Protein AF-A0A1Y4QXI0-F1 (afdb_monomer)

Secondary structure (DSSP, 8-state):
-PPPPPGGGGEEEEEEEEEETTEE-S--EEEEEETT----TT-EEEEEEE-SS-EEEEEEEEEEEEEE--HHHHHHHHHHHHHHTSPPEEP-EEE-GGGS-HHHHHHHHHHHHHHHHT--

Sequence (120 aa):
MRKPKRVHEKFKLIRGVYLTAIGQENRIYYFKISNDFEVEVGDVCLTFYQNPIAVYPLPTLIRVDGILTDERLIKQALAQEKRQSYSYLPIVKRYKGNEWHPKEFFEMMRVFEKWQGSIQ

Mean predicted aligned error: 6.74 Å

Radius of gyration: 16.76 Å; Cα contacts (8 Å, |Δi|>4): 170; chains: 1; bounding box: 50×20×51 Å

Structure (mmCIF, N/CA/C/O backbone):
data_AF-A0A1Y4QXI0-F1
#
_entry.id   AF-A0A1Y4QXI0-F1
#
loop_
_atom_site.group_PDB
_atom_site.id
_atom_site.type_symbol
_atom_site.label_atom_id
_atom_site.label_alt_id
_atom_site.label_comp_id
_atom_site.label_asym_id
_atom_site.label_entity_id
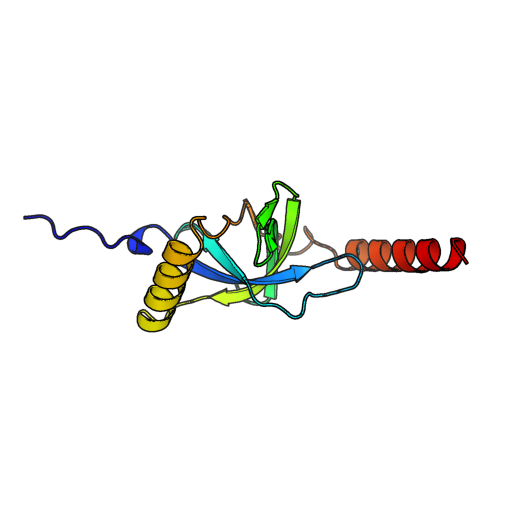_atom_site.label_seq_id
_atom_site.pdbx_PDB_ins_code
_atom_site.Cartn_x
_atom_site.Cartn_y
_atom_site.Cartn_z
_atom_site.occupancy
_atom_site.B_iso_or_equiv
_atom_site.auth_seq_id
_atom_site.auth_comp_id
_atom_site.auth_asym_id
_atom_site.auth_atom_id
_atom_site.pdbx_PDB_model_num
ATOM 1 N N . MET A 1 1 ? -21.423 7.905 30.544 1.00 42.78 1 MET A N 1
ATOM 2 C CA . MET A 1 1 ? -20.015 7.714 30.114 1.00 42.78 1 MET A CA 1
ATOM 3 C C . MET A 1 1 ? -19.985 7.374 28.628 1.00 42.78 1 MET A C 1
ATOM 5 O O . MET A 1 1 ? -20.613 6.396 28.239 1.00 42.78 1 MET A O 1
ATOM 9 N N . ARG A 1 2 ? -19.311 8.167 27.781 1.00 46.94 2 ARG A N 1
ATOM 10 C CA . ARG A 1 2 ? -19.059 7.780 26.379 1.00 46.94 2 ARG A CA 1
ATOM 11 C C . ARG A 1 2 ? -18.001 6.674 26.380 1.00 46.94 2 ARG A C 1
ATOM 13 O O . ARG A 1 2 ? -16.929 6.878 26.942 1.00 46.94 2 ARG A O 1
ATOM 20 N N . LYS A 1 3 ? -18.305 5.509 25.795 1.00 44.62 3 LYS A N 1
ATOM 21 C CA . LYS A 1 3 ? -17.302 4.452 25.589 1.00 44.62 3 LYS A CA 1
ATOM 22 C C . LYS A 1 3 ? -16.136 5.043 24.778 1.00 44.62 3 LYS A C 1
ATOM 24 O O . LYS A 1 3 ? -16.404 5.809 23.848 1.00 44.62 3 LYS A O 1
ATOM 29 N N . PRO A 1 4 ? -14.870 4.743 25.118 1.00 49.38 4 PRO A N 1
ATOM 30 C CA . PRO A 1 4 ? -13.740 5.223 24.338 1.00 49.38 4 PRO A CA 1
ATOM 31 C C . PRO A 1 4 ? -13.885 4.716 22.901 1.00 49.38 4 PRO A C 1
ATOM 33 O O . PRO A 1 4 ? -14.031 3.517 22.664 1.00 49.38 4 PRO A O 1
ATOM 36 N N . LYS A 1 5 ? -13.905 5.660 21.960 1.00 46.81 5 LYS A N 1
ATOM 37 C CA . LYS A 1 5 ? -14.040 5.397 20.528 1.00 46.81 5 LYS A CA 1
ATOM 38 C C . LYS A 1 5 ? -12.832 4.570 20.086 1.00 46.81 5 LYS A C 1
ATOM 40 O O . LYS A 1 5 ? -11.698 4.988 20.342 1.00 46.81 5 LYS A O 1
ATOM 45 N N . ARG A 1 6 ? -13.041 3.379 19.517 1.00 56.28 6 ARG A N 1
ATOM 46 C CA . ARG A 1 6 ? -11.918 2.480 19.208 1.00 56.28 6 ARG A CA 1
ATOM 47 C C . ARG A 1 6 ? -11.025 3.145 18.155 1.00 56.28 6 ARG A C 1
ATOM 49 O O . ARG A 1 6 ? -11.517 3.769 17.225 1.00 56.28 6 ARG A O 1
ATOM 56 N N . VAL A 1 7 ? -9.703 3.031 18.287 1.00 54.03 7 VAL A N 1
ATOM 57 C CA . VAL A 1 7 ? -8.734 3.736 17.417 1.00 54.03 7 VAL A CA 1
ATOM 58 C C . VAL A 1 7 ? -8.907 3.385 15.925 1.00 54.03 7 VAL A C 1
ATOM 60 O O . VAL A 1 7 ? -8.760 4.264 15.082 1.00 54.03 7 VAL A O 1
ATOM 63 N N . HIS A 1 8 ? -9.329 2.156 15.603 1.00 57.78 8 HIS A N 1
ATOM 64 C CA . HIS A 1 8 ? -9.656 1.716 14.236 1.00 57.78 8 HIS A CA 1
ATOM 65 C C . HIS A 1 8 ? -11.000 2.242 13.703 1.00 57.78 8 HIS A C 1
ATOM 67 O O . HIS A 1 8 ? -11.281 2.097 12.525 1.00 57.78 8 HIS A O 1
ATOM 73 N N . GLU A 1 9 ? -11.836 2.905 14.508 1.00 66.94 9 GLU A N 1
ATOM 74 C CA . GLU A 1 9 ? -13.030 3.583 13.976 1.00 66.94 9 GLU A CA 1
ATOM 75 C C . GLU A 1 9 ? -12.675 4.822 13.140 1.00 66.94 9 GLU A C 1
ATOM 77 O O . GLU A 1 9 ? -13.569 5.453 12.585 1.00 66.94 9 GLU A O 1
ATOM 82 N N . LYS A 1 10 ? -11.393 5.203 13.052 1.00 81.38 10 LYS A N 1
ATOM 83 C CA . LYS A 1 10 ? -10.926 6.364 12.278 1.00 81.38 10 LYS A CA 1
ATOM 84 C C . LYS A 1 10 ? -10.223 6.003 10.968 1.00 81.38 10 LYS A C 1
ATOM 86 O O . LYS A 1 10 ? -10.020 6.892 10.147 1.00 81.38 10 LYS A O 1
ATOM 91 N N . PHE A 1 11 ? -9.824 4.747 10.787 1.00 89.88 11 PHE A N 1
ATOM 92 C CA . PHE A 1 11 ? -9.057 4.311 9.624 1.00 89.88 11 PHE A CA 1
ATOM 93 C C . PHE A 1 11 ? -9.323 2.842 9.303 1.00 89.88 11 PHE A C 1
ATOM 95 O O . PHE A 1 11 ? -9.580 2.036 10.198 1.00 89.88 11 PHE A O 1
ATOM 102 N N . LYS A 1 12 ? -9.147 2.479 8.035 1.00 93.62 12 LYS A N 1
ATOM 103 C CA . LYS A 1 12 ? -9.039 1.087 7.595 1.00 93.62 12 LYS A CA 1
ATOM 104 C C . LYS A 1 12 ? -7.565 0.731 7.431 1.00 93.62 12 LYS A C 1
ATOM 106 O O . LYS A 1 12 ? -6.723 1.598 7.180 1.00 93.62 12 LYS A O 1
ATOM 111 N N . LEU A 1 13 ? -7.264 -0.555 7.569 1.00 95.88 13 LEU A N 1
ATOM 112 C CA . LEU A 1 13 ? -5.962 -1.099 7.208 1.00 95.88 13 LEU A CA 1
ATOM 113 C C . LEU A 1 13 ? -6.079 -1.820 5.875 1.00 95.88 13 LEU A C 1
ATOM 115 O O . LEU A 1 13 ? -6.996 -2.612 5.660 1.00 95.88 13 LEU A O 1
ATOM 119 N N . ILE A 1 14 ? -5.115 -1.570 5.007 1.00 97.06 14 ILE A N 1
ATOM 120 C CA . ILE A 1 14 ? -4.925 -2.345 3.788 1.00 97.06 14 ILE A CA 1
ATOM 121 C C . ILE A 1 14 ? -3.540 -2.966 3.811 1.00 97.06 14 ILE A C 1
ATOM 123 O O . ILE A 1 14 ? -2.637 -2.476 4.495 1.00 97.06 14 ILE A O 1
ATOM 127 N N . ARG A 1 15 ? -3.377 -4.040 3.052 1.00 96.44 15 ARG A N 1
ATOM 128 C CA . ARG A 1 15 ? -2.081 -4.633 2.758 1.00 96.44 15 ARG A CA 1
ATOM 129 C C . ARG A 1 15 ? -1.781 -4.499 1.273 1.00 96.44 15 ARG A C 1
ATOM 131 O O . ARG A 1 15 ? -2.689 -4.560 0.441 1.00 96.44 15 ARG A O 1
ATOM 138 N N . GLY A 1 16 ? -0.513 -4.323 0.945 1.00 96.69 16 GLY A N 1
ATOM 139 C CA . GLY A 1 16 ? -0.064 -4.181 -0.431 1.00 96.69 16 GLY A CA 1
ATOM 140 C C . GLY A 1 16 ? 1.410 -4.502 -0.595 1.00 96.69 16 GLY A C 1
ATOM 141 O O . GLY A 1 16 ? 2.140 -4.678 0.383 1.00 96.69 16 GLY A O 1
ATOM 142 N N . VAL A 1 17 ? 1.821 -4.569 -1.854 1.00 96.44 17 VAL A N 1
ATOM 143 C CA . VAL A 1 17 ? 3.200 -4.823 -2.280 1.00 96.44 17 VAL A CA 1
ATOM 144 C C . VAL A 1 17 ? 3.715 -3.617 -3.054 1.00 96.44 17 VAL A C 1
ATOM 146 O O . VAL A 1 17 ? 2.969 -3.030 -3.843 1.00 96.44 17 VAL A O 1
ATOM 149 N N . TYR A 1 18 ? 4.971 -3.232 -2.832 1.00 95.25 18 TYR A N 1
ATOM 150 C CA . TYR A 1 18 ? 5.587 -2.146 -3.594 1.00 95.25 18 TYR A CA 1
ATOM 151 C C . TYR A 1 18 ? 5.772 -2.537 -5.061 1.00 95.25 18 TYR A C 1
ATOM 153 O O . TYR A 1 18 ? 6.110 -3.677 -5.383 1.00 95.25 18 TYR A O 1
ATOM 161 N N . LEU A 1 19 ? 5.538 -1.570 -5.944 1.00 91.81 19 LEU A N 1
ATOM 162 C CA . LEU A 1 19 ? 5.839 -1.643 -7.366 1.00 91.81 19 LEU A CA 1
ATOM 163 C C . LEU A 1 19 ? 7.135 -0.861 -7.610 1.00 91.81 19 LEU A C 1
ATOM 165 O O . LEU A 1 19 ? 7.203 0.337 -7.342 1.00 91.81 19 LEU A O 1
ATOM 169 N N . THR A 1 20 ? 8.154 -1.537 -8.128 1.00 85.81 20 THR A N 1
ATOM 170 C CA . THR A 1 20 ? 9.503 -1.006 -8.372 1.00 85.81 20 THR A CA 1
ATOM 171 C C . THR A 1 20 ? 9.903 -1.182 -9.836 1.00 85.81 20 THR A C 1
ATOM 173 O O . THR A 1 20 ? 9.342 -2.016 -10.531 1.00 85.81 20 THR A O 1
ATOM 176 N N . ALA A 1 21 ? 10.938 -0.493 -10.316 1.00 76.12 21 ALA A N 1
ATOM 177 C CA . ALA A 1 21 ? 11.401 -0.644 -11.703 1.00 76.12 21 ALA A CA 1
ATOM 178 C C . ALA A 1 21 ? 11.904 -2.060 -12.084 1.00 76.12 21 ALA A C 1
ATOM 180 O O . ALA A 1 21 ? 12.326 -2.263 -13.212 1.00 76.12 21 ALA A O 1
ATOM 181 N N . ILE A 1 22 ? 11.873 -3.036 -11.175 1.00 75.62 22 ILE A N 1
ATOM 182 C CA . ILE A 1 22 ? 12.186 -4.447 -11.448 1.00 75.62 22 ILE A CA 1
ATOM 183 C C . ILE A 1 22 ? 10.979 -5.376 -11.222 1.00 75.62 22 ILE A C 1
ATOM 185 O O . ILE A 1 22 ? 11.122 -6.595 -11.222 1.00 75.62 22 ILE A O 1
ATOM 189 N N . GLY A 1 23 ? 9.785 -4.817 -11.002 1.00 82.25 23 GLY A N 1
ATOM 190 C CA . GLY A 1 23 ? 8.553 -5.563 -10.760 1.00 82.25 23 GLY A CA 1
ATOM 191 C C . GLY A 1 23 ? 7.976 -5.342 -9.362 1.00 82.25 23 GLY A C 1
ATOM 192 O O . GLY A 1 23 ? 8.116 -4.271 -8.767 1.00 82.25 23 GLY A O 1
ATOM 193 N N . GLN A 1 24 ? 7.268 -6.346 -8.848 1.00 88.50 24 GLN A N 1
ATOM 194 C CA . GLN A 1 24 ? 6.638 -6.284 -7.528 1.00 88.50 24 GLN A CA 1
ATOM 195 C C . GLN A 1 24 ? 7.583 -6.823 -6.456 1.00 88.50 24 GL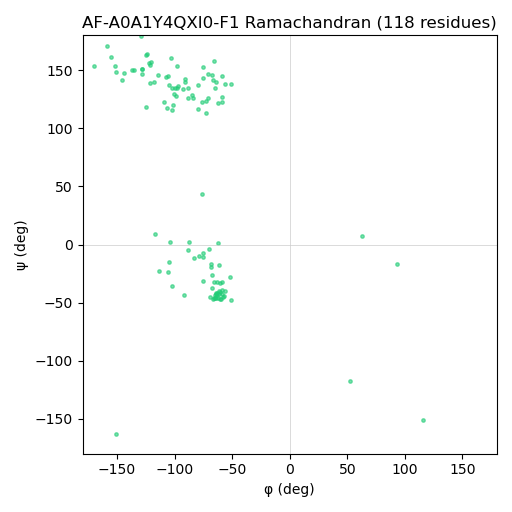N A C 1
ATOM 197 O O . GLN A 1 24 ? 8.246 -7.837 -6.663 1.00 88.50 24 GLN A O 1
ATOM 202 N N . GLU A 1 25 ? 7.617 -6.181 -5.291 1.00 91.62 25 GLU A N 1
ATOM 203 C CA . GLU A 1 25 ? 8.309 -6.754 -4.140 1.00 91.62 25 GLU A CA 1
ATOM 204 C C . GLU A 1 25 ? 7.606 -8.014 -3.625 1.00 91.62 25 GLU A C 1
ATOM 206 O O . GLU A 1 25 ? 6.380 -8.093 -3.572 1.00 91.62 25 GLU A O 1
ATOM 211 N N . ASN A 1 26 ? 8.399 -8.966 -3.127 1.00 89.69 26 ASN A N 1
ATOM 212 C CA . ASN A 1 26 ? 7.888 -10.191 -2.503 1.00 89.69 26 ASN A CA 1
ATOM 213 C C . ASN A 1 26 ? 7.334 -9.969 -1.085 1.00 89.69 26 ASN A C 1
ATOM 215 O O . ASN A 1 26 ? 6.753 -10.880 -0.496 1.00 89.69 26 ASN A O 1
ATOM 219 N N . ARG A 1 27 ? 7.554 -8.788 -0.489 1.00 92.94 27 ARG A N 1
ATOM 220 C CA . ARG A 1 27 ? 7.132 -8.488 0.883 1.00 92.94 27 ARG A CA 1
ATOM 221 C C . ARG A 1 27 ? 5.808 -7.730 0.899 1.00 92.94 27 ARG A C 1
ATOM 223 O O . ARG A 1 27 ? 5.619 -6.758 0.177 1.00 92.94 27 ARG A O 1
ATOM 230 N N . ILE A 1 28 ? 4.934 -8.150 1.811 1.00 94.12 28 ILE A N 1
ATOM 231 C CA . ILE A 1 28 ? 3.669 -7.484 2.118 1.00 94.12 28 ILE A CA 1
ATOM 232 C C . ILE A 1 28 ? 3.893 -6.425 3.198 1.00 94.12 28 ILE A C 1
ATOM 234 O O . ILE A 1 28 ? 4.513 -6.694 4.231 1.00 94.12 28 ILE A O 1
ATOM 238 N N . TYR A 1 29 ? 3.323 -5.246 2.977 1.00 95.31 29 TYR A N 1
ATOM 239 C CA . TYR A 1 29 ? 3.321 -4.131 3.917 1.00 95.31 29 TYR A CA 1
ATOM 240 C C . TYR A 1 29 ? 1.891 -3.706 4.238 1.00 95.31 29 TYR A C 1
ATOM 242 O O . TYR A 1 29 ? 0.974 -3.936 3.447 1.00 95.31 29 TYR A O 1
ATOM 250 N N . TYR A 1 30 ? 1.707 -3.078 5.400 1.00 95.50 30 TYR A N 1
ATOM 251 C CA . TYR A 1 30 ? 0.422 -2.541 5.840 1.00 95.50 30 TYR A CA 1
ATOM 252 C C . TYR A 1 30 ? 0.407 -1.018 5.734 1.00 95.50 30 TYR A C 1
ATOM 254 O O . TYR A 1 30 ? 1.412 -0.349 5.987 1.00 95.50 30 TYR A O 1
ATOM 262 N N . PHE A 1 31 ? -0.760 -0.486 5.386 1.00 96.44 31 PHE A N 1
ATOM 263 C CA . PHE A 1 31 ? -0.996 0.937 5.180 1.00 96.44 31 PHE A CA 1
ATOM 264 C C . PHE A 1 31 ? -2.298 1.354 5.853 1.00 96.44 31 PHE A C 1
ATOM 266 O O . PHE A 1 31 ? -3.242 0.564 5.966 1.00 96.44 31 PHE A O 1
ATOM 273 N N . LYS A 1 32 ? -2.348 2.611 6.292 1.00 95.31 32 LYS A N 1
ATOM 274 C CA . LYS A 1 32 ? -3.544 3.229 6.867 1.00 95.31 32 LYS A CA 1
ATOM 275 C C . LYS A 1 32 ? -4.232 4.090 5.823 1.00 95.31 32 LYS A C 1
ATOM 277 O O . LYS A 1 32 ? -3.598 4.902 5.154 1.00 95.31 32 LYS A O 1
ATOM 282 N N . ILE A 1 33 ? -5.545 3.950 5.734 1.00 95.00 33 ILE A N 1
ATOM 283 C CA . ILE A 1 33 ? -6.395 4.816 4.916 1.00 95.00 33 ILE A CA 1
ATOM 284 C C . ILE A 1 33 ? -7.537 5.352 5.766 1.00 95.00 33 ILE A C 1
ATOM 286 O O . ILE A 1 33 ? -7.965 4.697 6.717 1.00 95.00 33 ILE A O 1
ATOM 290 N N . SER A 1 34 ? -8.047 6.534 5.440 1.00 91.62 34 SER A N 1
ATOM 291 C CA . SER A 1 34 ? -9.261 7.033 6.079 1.00 91.62 34 SER A CA 1
ATOM 292 C C . SER A 1 34 ? -10.467 6.157 5.701 1.00 91.62 34 SER A C 1
ATOM 294 O O . SER A 1 34 ? -10.449 5.426 4.710 1.00 91.62 34 SER A O 1
ATOM 296 N N . ASN A 1 35 ? -11.525 6.168 6.514 1.00 88.31 35 ASN A N 1
ATOM 297 C CA . ASN A 1 35 ? -12.679 5.284 6.291 1.00 88.31 35 ASN A CA 1
ATOM 298 C C . ASN A 1 35 ? -13.482 5.613 5.026 1.00 88.31 35 ASN A C 1
ATOM 300 O O . ASN A 1 35 ? -14.143 4.731 4.478 1.00 88.31 35 ASN A O 1
ATOM 304 N N . ASP A 1 36 ? -13.435 6.865 4.599 1.00 88.62 36 ASP A N 1
ATOM 305 C CA . ASP A 1 36 ? -14.021 7.413 3.378 1.00 88.62 36 ASP A CA 1
ATOM 306 C C . ASP A 1 36 ? -13.137 7.197 2.141 1.00 88.62 36 ASP A C 1
ATOM 308 O O . ASP A 1 36 ? -13.603 7.368 1.019 1.00 88.62 36 ASP A O 1
ATOM 312 N N . PHE A 1 37 ? -11.882 6.769 2.317 1.00 90.50 37 PHE A N 1
ATOM 313 C CA . PHE A 1 37 ? -11.025 6.415 1.194 1.00 90.50 37 PHE A CA 1
ATOM 314 C C . PHE A 1 37 ? -11.479 5.084 0.584 1.00 90.50 37 PHE A C 1
ATOM 316 O O . PHE A 1 37 ? -11.389 4.016 1.201 1.00 90.50 37 PHE A O 1
ATOM 323 N N . GLU A 1 38 ? -11.981 5.154 -0.644 1.00 91.81 38 GLU A N 1
ATOM 324 C CA . GLU A 1 38 ? -12.385 3.987 -1.422 1.00 91.81 38 GLU A CA 1
ATOM 325 C C . GLU A 1 38 ? -11.187 3.372 -2.136 1.00 91.81 38 GLU A C 1
ATOM 327 O O . GLU A 1 38 ? -10.494 4.049 -2.901 1.00 91.81 38 GLU A O 1
ATOM 332 N N . VAL A 1 39 ? -10.987 2.076 -1.920 1.00 93.69 39 VAL A N 1
ATOM 333 C CA . VAL A 1 39 ? -9.944 1.278 -2.556 1.00 93.69 39 VAL A CA 1
ATOM 334 C C . VAL A 1 39 ? -10.415 -0.164 -2.680 1.00 93.69 39 VAL A C 1
ATOM 336 O O . VAL A 1 39 ? -11.163 -0.645 -1.827 1.00 93.69 39 VAL A O 1
ATOM 339 N N . GLU A 1 40 ? -9.960 -0.844 -3.721 1.00 94.50 40 GLU A N 1
ATOM 340 C CA . GLU A 1 40 ? -10.243 -2.243 -4.015 1.00 94.50 40 GLU A CA 1
ATOM 341 C C . GLU A 1 40 ? -8.942 -3.040 -4.170 1.00 94.50 40 GLU A C 1
ATOM 343 O O . GLU A 1 40 ? -7.850 -2.491 -4.334 1.00 94.50 40 GLU A O 1
ATOM 348 N N . VAL A 1 41 ? -9.042 -4.366 -4.086 1.00 95.25 41 VAL A N 1
ATOM 349 C CA . VAL A 1 41 ? -7.897 -5.241 -4.366 1.00 95.25 41 VAL A CA 1
ATOM 350 C C . VAL A 1 41 ? -7.506 -5.095 -5.835 1.00 95.25 41 VAL A C 1
ATOM 352 O O . VAL A 1 41 ? -8.360 -5.110 -6.715 1.00 95.25 41 VAL A O 1
ATOM 355 N N . GLY A 1 42 ? -6.208 -4.965 -6.096 1.00 92.88 42 GLY A N 1
ATOM 356 C CA . GLY A 1 42 ? -5.664 -4.706 -7.427 1.00 92.88 42 GLY A CA 1
ATOM 357 C C . GLY A 1 42 ? -5.454 -3.225 -7.744 1.00 92.88 42 GLY A C 1
ATOM 358 O O . GLY A 1 42 ? -4.665 -2.934 -8.646 1.00 92.88 42 GLY A O 1
ATOM 359 N N . ASP A 1 43 ? -6.062 -2.304 -6.985 1.00 94.00 43 ASP A N 1
ATOM 360 C CA . ASP A 1 43 ? -5.842 -0.868 -7.169 1.00 94.00 43 ASP A CA 1
ATOM 361 C C . ASP A 1 43 ? -4.362 -0.507 -6.992 1.00 94.00 43 ASP A C 1
ATOM 363 O O . ASP A 1 43 ? -3.643 -1.069 -6.153 1.00 94.00 43 ASP A O 1
ATOM 367 N N . VAL A 1 44 ? -3.914 0.470 -7.782 1.00 93.62 44 VAL A N 1
ATOM 368 C CA . VAL A 1 44 ? -2.584 1.065 -7.650 1.00 93.62 44 VAL A CA 1
ATOM 369 C C . VAL 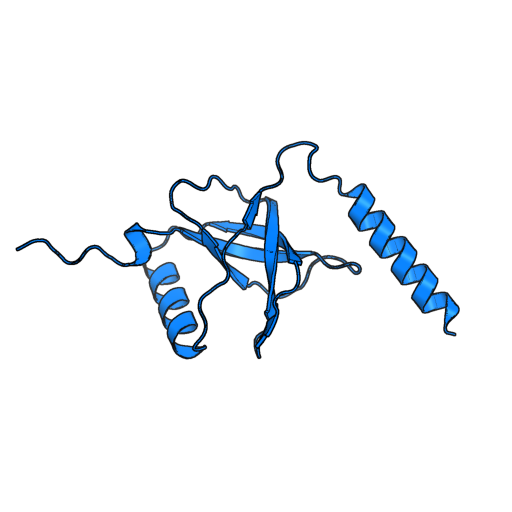A 1 44 ? -2.693 2.366 -6.867 1.00 93.62 44 VAL A C 1
ATOM 371 O O . VAL A 1 44 ? -3.479 3.257 -7.198 1.00 93.62 44 VAL A O 1
ATOM 374 N N . CYS A 1 45 ? -1.880 2.478 -5.822 1.00 95.62 45 CYS A N 1
ATOM 375 C CA . CYS A 1 45 ? -1.924 3.584 -4.875 1.00 95.62 45 CYS A CA 1
ATOM 376 C C . CYS A 1 45 ? -0.540 4.211 -4.683 1.00 95.62 45 CYS A C 1
AT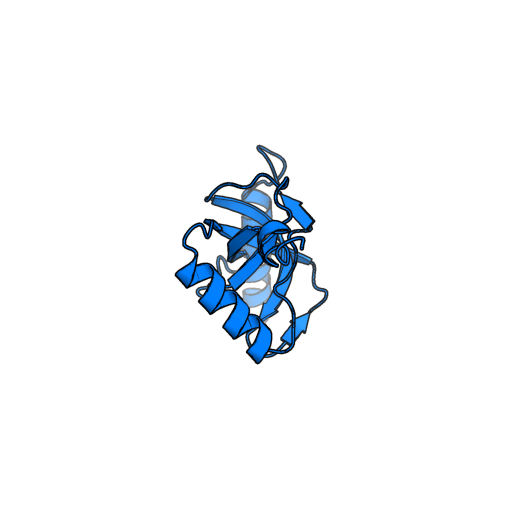OM 378 O O . CYS A 1 45 ? 0.473 3.517 -4.705 1.00 95.62 45 CYS A O 1
ATOM 380 N N . LEU A 1 46 ? -0.511 5.523 -4.451 1.00 95.06 46 LEU A N 1
ATOM 381 C CA . LEU A 1 46 ? 0.677 6.295 -4.095 1.00 95.06 46 LEU A CA 1
ATOM 382 C C . LEU A 1 46 ? 0.818 6.389 -2.574 1.00 95.06 46 LEU A C 1
ATOM 384 O O . LEU A 1 46 ? -0.135 6.730 -1.870 1.00 95.06 46 LEU A O 1
ATOM 388 N N . THR A 1 47 ? 2.022 6.143 -2.080 1.00 96.69 47 THR A N 1
ATOM 389 C CA . THR A 1 47 ? 2.410 6.261 -0.671 1.00 96.69 47 THR A CA 1
ATOM 390 C C . THR A 1 47 ? 3.901 6.611 -0.574 1.00 96.69 47 THR A C 1
ATOM 392 O O . THR A 1 47 ? 4.499 7.058 -1.554 1.00 96.69 47 THR A O 1
ATOM 395 N N . PHE A 1 48 ? 4.505 6.430 0.598 1.00 95.56 48 PHE A N 1
ATOM 396 C CA . PHE A 1 48 ? 5.941 6.550 0.823 1.00 95.56 48 PHE A CA 1
ATOM 397 C C . PHE A 1 48 ? 6.598 5.165 0.923 1.00 95.56 48 PHE A C 1
ATOM 399 O O . PHE A 1 48 ? 5.925 4.158 1.164 1.00 95.56 48 PHE A O 1
ATOM 406 N N . TYR A 1 49 ? 7.912 5.096 0.737 1.00 94.44 49 TYR A N 1
ATOM 407 C CA . TYR A 1 49 ? 8.655 3.845 0.861 1.00 94.44 49 TYR A CA 1
ATOM 408 C C . TYR A 1 49 ? 8.947 3.491 2.326 1.00 94.44 49 TYR A C 1
ATOM 410 O O . TYR A 1 49 ? 9.367 4.338 3.116 1.00 94.44 49 TYR A O 1
ATOM 418 N N . GLN A 1 50 ? 8.784 2.220 2.686 1.00 91.94 50 GLN A N 1
ATOM 419 C CA . GLN A 1 50 ? 9.239 1.664 3.958 1.00 91.94 50 GLN A CA 1
ATOM 420 C C . GLN A 1 50 ? 9.886 0.304 3.728 1.00 91.94 50 GLN A C 1
ATOM 422 O O . GLN A 1 50 ? 9.493 -0.454 2.847 1.00 91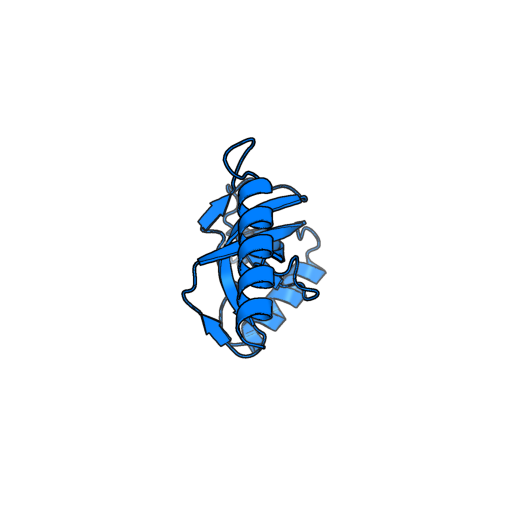.94 50 GLN A O 1
ATOM 427 N N . ASN A 1 51 ? 10.839 -0.030 4.584 1.00 88.75 51 ASN A N 1
ATOM 428 C CA . ASN A 1 51 ? 11.369 -1.376 4.716 1.00 88.75 51 ASN A CA 1
ATOM 429 C C . ASN A 1 51 ? 11.329 -1.773 6.211 1.00 88.75 51 ASN A C 1
ATOM 431 O O . ASN A 1 51 ? 10.899 -0.980 7.049 1.00 88.75 51 ASN A O 1
ATOM 435 N N . PRO A 1 52 ? 11.752 -2.988 6.601 1.00 84.31 52 PRO A N 1
ATOM 436 C CA . PRO A 1 52 ? 11.688 -3.414 8.002 1.00 84.31 52 PRO A CA 1
ATOM 437 C C . PRO A 1 52 ? 12.517 -2.575 8.977 1.00 84.31 52 PRO A C 1
ATOM 439 O O . PRO A 1 52 ? 12.312 -2.692 10.181 1.00 84.31 52 PRO A O 1
ATOM 442 N N . ILE A 1 53 ? 13.470 -1.793 8.471 1.00 84.25 53 ILE A N 1
ATOM 443 C CA . ILE A 1 53 ? 14.460 -1.061 9.259 1.00 84.25 53 ILE A CA 1
ATOM 444 C C . ILE A 1 53 ? 14.083 0.423 9.351 1.00 84.25 53 ILE A C 1
ATOM 446 O O . ILE A 1 53 ? 14.312 1.039 10.388 1.00 84.25 53 ILE A O 1
ATOM 450 N N . ALA A 1 54 ? 13.502 1.002 8.295 1.00 85.88 54 ALA A N 1
ATOM 451 C CA . ALA A 1 54 ? 13.244 2.436 8.217 1.00 85.88 54 ALA A CA 1
ATOM 452 C C . ALA A 1 54 ? 12.089 2.820 7.276 1.00 85.88 54 ALA A C 1
ATOM 454 O O . ALA A 1 54 ? 11.705 2.084 6.364 1.00 85.88 54 ALA A O 1
ATOM 455 N N . VAL A 1 55 ? 11.595 4.041 7.488 1.00 90.31 55 VAL A N 1
ATOM 456 C CA . VAL A 1 55 ? 10.667 4.767 6.614 1.00 90.31 55 VAL A CA 1
ATOM 457 C C . VAL A 1 55 ? 11.441 5.847 5.863 1.00 90.31 55 VAL A C 1
ATOM 459 O O . VAL A 1 55 ? 12.239 6.566 6.464 1.00 90.31 55 VAL A O 1
ATOM 462 N N . TYR A 1 56 ? 11.164 5.999 4.570 1.00 90.44 56 TYR A N 1
ATOM 463 C CA . TYR A 1 56 ? 11.792 6.997 3.711 1.00 90.44 56 TYR A CA 1
ATOM 464 C C . TYR A 1 56 ? 10.724 7.909 3.101 1.00 90.44 56 TYR A C 1
ATOM 466 O O . TYR A 1 56 ? 9.700 7.408 2.634 1.00 90.44 56 TYR A O 1
ATOM 474 N N . PRO A 1 57 ? 10.954 9.233 3.018 1.00 90.38 57 PRO A N 1
ATOM 475 C CA . PRO A 1 57 ? 10.036 10.176 2.376 1.00 90.38 57 PRO A CA 1
ATOM 476 C C . PRO A 1 57 ? 10.114 10.091 0.838 1.00 90.38 57 PRO A C 1
ATOM 478 O O . PRO A 1 57 ? 10.175 11.104 0.147 1.00 90.38 57 PRO A O 1
ATOM 481 N N . LEU A 1 58 ? 10.150 8.872 0.296 1.00 92.12 58 LEU A N 1
ATOM 482 C CA . LEU A 1 58 ? 10.290 8.589 -1.126 1.00 92.12 58 LEU A CA 1
ATOM 4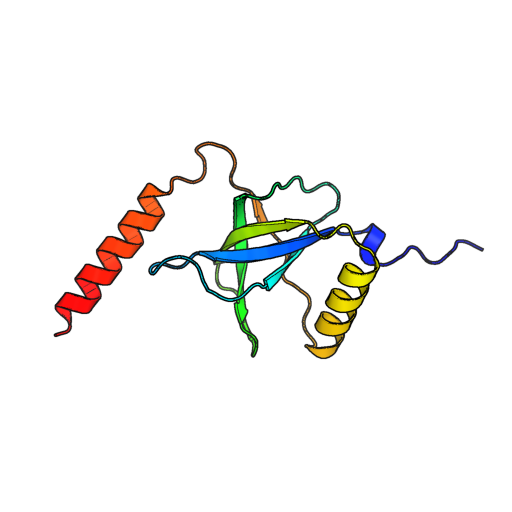83 C C . LEU A 1 58 ? 8.918 8.205 -1.705 1.00 92.12 58 LEU A C 1
ATOM 485 O O . LEU A 1 58 ? 8.368 7.181 -1.286 1.00 92.12 58 LEU A O 1
ATOM 489 N N . PRO A 1 59 ? 8.340 8.988 -2.635 1.00 92.69 59 PRO A N 1
ATOM 490 C CA . PRO A 1 59 ? 7.069 8.645 -3.266 1.00 92.69 59 PRO A CA 1
ATOM 491 C C . PRO A 1 59 ? 7.170 7.298 -3.979 1.00 92.69 59 PRO A C 1
ATOM 493 O O . PRO A 1 59 ? 8.078 7.085 -4.777 1.00 92.69 59 PRO A O 1
ATOM 496 N N . THR A 1 60 ? 6.258 6.380 -3.672 1.00 93.69 60 THR A N 1
ATOM 497 C CA . THR A 1 60 ? 6.305 5.009 -4.191 1.00 93.69 60 THR A CA 1
ATOM 498 C C . THR A 1 60 ? 4.908 4.477 -4.460 1.00 93.69 60 THR A C 1
ATOM 500 O O . THR A 1 60 ? 3.947 4.819 -3.767 1.00 93.69 60 THR A O 1
ATOM 503 N N . LEU A 1 61 ? 4.801 3.623 -5.474 1.00 94.06 61 LEU A N 1
ATOM 504 C CA . LEU A 1 61 ? 3.567 2.948 -5.834 1.00 94.06 61 LEU A CA 1
ATOM 505 C C . LEU A 1 61 ? 3.447 1.609 -5.110 1.00 94.06 61 LEU A C 1
ATOM 507 O O . LEU A 1 61 ? 4.420 0.868 -4.979 1.00 94.06 61 LEU A O 1
ATOM 511 N N . ILE A 1 62 ? 2.230 1.271 -4.704 1.00 95.88 62 ILE A N 1
ATOM 512 C CA . ILE A 1 62 ? 1.870 -0.070 -4.254 1.00 95.88 62 ILE A CA 1
ATOM 513 C C . ILE A 1 62 ? 0.741 -0.617 -5.111 1.00 95.88 62 ILE A C 1
ATOM 515 O O . ILE A 1 62 ? -0.079 0.141 -5.630 1.00 95.88 62 ILE A O 1
ATOM 519 N N . ARG A 1 63 ? 0.657 -1.942 -5.186 1.00 95.00 63 ARG A N 1
ATOM 520 C CA . ARG A 1 63 ? -0.574 -2.632 -5.562 1.00 95.00 63 ARG A CA 1
ATOM 521 C C . ARG A 1 63 ? -1.250 -3.158 -4.308 1.00 95.00 63 ARG A C 1
ATOM 523 O O . ARG A 1 63 ? -0.604 -3.809 -3.485 1.00 95.00 63 ARG A O 1
ATOM 530 N N . VAL A 1 64 ? -2.538 -2.870 -4.165 1.00 96.62 64 VAL A N 1
ATOM 531 C CA . VAL A 1 64 ? -3.340 -3.364 -3.046 1.00 96.62 64 VAL A CA 1
ATOM 532 C C . VAL A 1 64 ? -3.574 -4.858 -3.212 1.00 96.62 64 VAL A C 1
ATOM 534 O O . VAL A 1 64 ? -4.065 -5.309 -4.242 1.00 96.62 64 VAL A O 1
ATOM 537 N N . ASP A 1 65 ? -3.223 -5.614 -2.179 1.00 96.25 65 ASP A N 1
ATOM 538 C CA . ASP A 1 65 ? -3.362 -7.071 -2.130 1.00 96.25 65 ASP A CA 1
ATOM 539 C C . ASP A 1 65 ? -4.524 -7.506 -1.222 1.00 96.25 65 ASP A C 1
ATOM 541 O O . ASP A 1 65 ? -5.090 -8.583 -1.380 1.00 96.25 65 ASP A O 1
ATOM 545 N N . GLY A 1 66 ? -4.929 -6.667 -0.266 1.00 96.31 66 GLY A N 1
ATOM 546 C CA . GLY A 1 66 ? -6.056 -6.989 0.602 1.00 96.31 66 GLY A CA 1
ATOM 547 C C . GLY A 1 66 ? -6.519 -5.827 1.466 1.00 96.31 66 GLY A C 1
ATOM 548 O O . GLY A 1 66 ? -5.741 -4.945 1.827 1.00 96.31 66 GLY A O 1
ATOM 549 N N . ILE A 1 67 ? -7.794 -5.864 1.844 1.00 96.00 67 ILE A N 1
ATOM 550 C CA . ILE A 1 67 ? -8.405 -4.932 2.794 1.00 96.00 67 ILE A CA 1
ATOM 551 C C . ILE A 1 67 ? -8.673 -5.715 4.078 1.00 96.00 67 ILE A C 1
ATOM 553 O O . ILE A 1 67 ? -9.335 -6.752 4.048 1.00 96.00 67 ILE A O 1
ATOM 557 N N . LEU A 1 68 ? -8.130 -5.257 5.206 1.00 94.56 68 LEU A N 1
ATOM 558 C CA . LEU A 1 68 ? -8.283 -5.963 6.475 1.00 94.56 68 LEU A CA 1
ATOM 559 C C . LEU A 1 68 ? -9.659 -5.658 7.066 1.00 94.56 68 LEU A C 1
ATOM 561 O O . LEU A 1 68 ? -9.948 -4.518 7.428 1.00 94.56 68 LEU A O 1
ATOM 565 N N . THR A 1 69 ? -10.481 -6.694 7.204 1.00 90.81 69 THR A N 1
ATOM 566 C CA . THR A 1 69 ? -11.817 -6.624 7.821 1.00 90.81 69 THR A CA 1
ATOM 567 C C . THR A 1 69 ? -11.906 -7.400 9.137 1.00 90.81 69 THR A C 1
ATOM 569 O O . THR A 1 69 ? -12.746 -7.089 9.978 1.00 90.81 69 THR A O 1
ATOM 572 N N . ASP A 1 70 ? -11.021 -8.376 9.351 1.00 92.00 70 ASP A N 1
ATOM 573 C CA . ASP A 1 70 ? -10.987 -9.203 10.557 1.00 92.00 70 ASP A CA 1
ATOM 574 C C . ASP A 1 70 ? -10.389 -8.443 11.760 1.00 92.00 70 ASP A C 1
ATOM 576 O O . ASP A 1 70 ? -9.246 -7.975 11.730 1.00 92.00 70 ASP A O 1
ATOM 580 N N . GLU A 1 71 ? -11.151 -8.344 12.856 1.00 90.19 71 GLU A N 1
ATOM 581 C CA . GLU A 1 71 ? -10.752 -7.592 14.054 1.00 90.19 71 GLU A CA 1
ATOM 582 C C . GLU A 1 71 ? -9.487 -8.162 14.727 1.00 90.19 71 GLU A C 1
ATOM 584 O O . GLU A 1 71 ? -8.691 -7.405 15.294 1.00 90.19 71 GLU A O 1
ATOM 589 N N . ARG A 1 72 ? -9.267 -9.481 14.674 1.00 91.88 72 ARG A N 1
ATOM 590 C CA . ARG A 1 72 ? -8.073 -10.122 15.240 1.00 91.88 72 ARG A CA 1
ATOM 591 C C . ARG A 1 72 ? -6.839 -9.752 14.424 1.00 91.88 72 ARG A C 1
ATOM 593 O O . ARG A 1 72 ? -5.833 -9.370 15.025 1.00 91.88 72 ARG A O 1
ATOM 600 N N . LEU A 1 73 ? -6.920 -9.808 13.095 1.00 91.12 73 LEU A N 1
ATOM 601 C CA . LEU A 1 73 ? -5.819 -9.404 12.213 1.00 91.12 73 LEU A CA 1
ATOM 602 C C . LEU A 1 73 ? -5.495 -7.915 12.364 1.00 91.12 73 LEU A C 1
ATOM 604 O O . LEU A 1 73 ? -4.328 -7.547 12.485 1.00 91.12 73 LEU A O 1
ATOM 608 N N . ILE A 1 74 ? -6.519 -7.060 12.459 1.00 93.00 74 ILE A N 1
ATOM 609 C CA . ILE A 1 74 ? -6.340 -5.623 12.710 1.00 93.00 74 ILE A CA 1
ATOM 610 C C . ILE A 1 74 ? -5.611 -5.394 14.040 1.00 93.00 74 ILE A C 1
ATOM 612 O O . ILE A 1 74 ? -4.646 -4.631 14.095 1.00 93.00 74 ILE A O 1
ATOM 616 N N . LYS A 1 75 ? -6.020 -6.071 15.122 1.00 92.50 75 LYS A N 1
ATOM 617 C CA . LYS A 1 75 ? -5.347 -5.958 16.429 1.00 92.50 75 LYS A CA 1
ATOM 618 C C . LYS A 1 75 ? -3.889 -6.410 16.372 1.00 92.50 75 LYS A C 1
ATOM 620 O O . LYS A 1 75 ? -3.042 -5.766 16.987 1.00 92.50 75 LYS A O 1
ATOM 625 N N . GLN A 1 76 ? -3.593 -7.489 15.649 1.00 93.06 76 GLN A N 1
ATOM 626 C CA . GLN A 1 76 ? -2.225 -7.981 15.475 1.00 93.06 76 GLN A CA 1
ATOM 627 C C . GLN A 1 76 ? -1.354 -6.979 14.711 1.00 93.06 76 GLN A C 1
ATOM 629 O O . GLN A 1 76 ? -0.259 -6.664 15.176 1.00 93.06 76 GLN A O 1
ATOM 634 N N . ALA A 1 77 ? -1.858 -6.422 13.608 1.00 92.12 77 ALA A N 1
ATOM 635 C CA . ALA A 1 77 ? -1.154 -5.400 12.838 1.00 92.12 77 ALA A CA 1
ATOM 636 C C . ALA A 1 77 ? -0.874 -4.149 13.693 1.00 92.12 77 ALA A C 1
ATOM 638 O O . ALA A 1 77 ? 0.257 -3.685 13.778 1.00 92.12 77 ALA A O 1
ATOM 639 N N . LEU A 1 78 ? -1.862 -3.646 14.437 1.00 92.56 78 LEU A N 1
ATOM 640 C CA . LEU A 1 78 ? -1.654 -2.484 15.315 1.00 92.56 78 LEU A CA 1
ATOM 641 C C . LEU A 1 78 ? -0.683 -2.766 16.473 1.00 92.56 78 LEU A C 1
ATOM 643 O O . LEU A 1 78 ? 0.059 -1.881 16.898 1.00 92.56 78 LEU A O 1
ATOM 647 N N . ALA A 1 79 ? -0.654 -3.997 16.987 1.00 92.62 79 ALA A N 1
ATOM 648 C CA . ALA A 1 79 ? 0.343 -4.395 17.974 1.00 92.62 79 ALA A CA 1
ATOM 649 C C . ALA A 1 79 ? 1.757 -4.427 17.372 1.00 92.62 79 ALA A C 1
ATOM 651 O O . ALA A 1 79 ? 2.712 -4.047 18.050 1.00 92.62 79 ALA A O 1
ATOM 652 N N . GLN A 1 80 ? 1.895 -4.853 16.114 1.00 90.25 80 GLN A N 1
ATOM 653 C CA . GLN A 1 80 ? 3.162 -4.823 15.387 1.00 90.25 80 GLN A CA 1
ATOM 654 C C . GLN A 1 80 ? 3.625 -3.387 15.117 1.00 90.25 80 GLN A C 1
ATOM 656 O O . GLN A 1 80 ? 4.773 -3.075 15.416 1.00 90.25 80 GLN A O 1
ATOM 661 N N . GLU A 1 81 ? 2.742 -2.511 14.637 1.00 90.19 81 GLU A N 1
ATOM 662 C CA . GLU A 1 81 ? 3.021 -1.080 14.455 1.00 90.19 81 GLU A CA 1
ATOM 663 C C . GLU A 1 81 ? 3.589 -0.457 15.738 1.00 90.19 81 GLU A C 1
ATOM 665 O O . GLU A 1 81 ? 4.647 0.169 15.734 1.00 90.19 81 GLU A O 1
ATOM 670 N N . LYS A 1 82 ? 2.945 -0.726 16.883 1.00 89.88 82 LYS A N 1
ATOM 671 C CA . LYS A 1 82 ? 3.412 -0.236 18.186 1.00 89.88 82 LYS A CA 1
ATOM 672 C C . LYS A 1 82 ? 4.814 -0.743 18.550 1.00 89.88 82 LYS A C 1
ATOM 674 O O . LYS A 1 82 ? 5.549 -0.028 19.221 1.00 89.88 8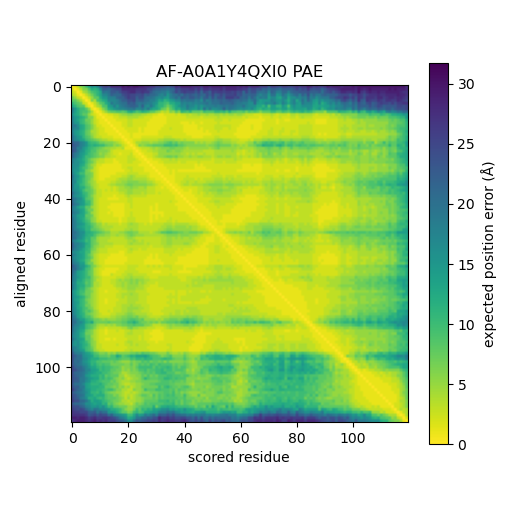2 LYS A O 1
ATOM 679 N N . ARG A 1 83 ? 5.190 -1.960 18.137 1.00 88.62 83 ARG A N 1
ATOM 680 C CA . ARG A 1 83 ? 6.540 -2.515 18.364 1.00 88.62 83 ARG A CA 1
ATOM 681 C C . ARG A 1 83 ? 7.590 -1.903 17.440 1.00 88.62 83 ARG A C 1
ATOM 683 O O . ARG A 1 83 ? 8.745 -1.816 17.834 1.00 88.62 83 ARG A O 1
ATOM 690 N N . GLN A 1 84 ? 7.200 -1.517 16.229 1.00 83.62 84 GLN A N 1
ATOM 691 C CA . GLN A 1 84 ? 8.093 -0.935 15.225 1.00 83.62 84 GLN A CA 1
ATOM 692 C C . GLN A 1 84 ? 8.397 0.551 15.481 1.00 83.62 84 GLN A C 1
ATOM 694 O O . GLN A 1 84 ? 9.301 1.098 14.863 1.00 83.62 84 GLN A O 1
ATOM 699 N N . SER A 1 85 ? 7.691 1.197 16.417 1.00 81.94 85 SER A N 1
ATOM 700 C CA . SER A 1 85 ? 7.872 2.606 16.819 1.00 81.94 85 SER A CA 1
ATOM 701 C C . SER A 1 85 ? 7.607 3.648 15.723 1.00 81.94 85 SER A C 1
ATOM 703 O O . SER A 1 85 ? 7.804 4.839 15.955 1.00 81.94 85 SER A O 1
ATOM 705 N N . TYR A 1 86 ? 7.097 3.237 14.562 1.00 82.56 86 TYR A N 1
ATOM 706 C CA . TYR A 1 86 ? 6.587 4.123 13.517 1.00 82.56 86 TYR A CA 1
ATOM 707 C C . TYR A 1 86 ? 5.177 3.698 13.103 1.00 82.56 86 TYR A C 1
ATOM 709 O O . TYR A 1 86 ? 4.810 2.530 13.203 1.00 82.56 86 TYR A O 1
ATOM 717 N N . SER A 1 87 ? 4.372 4.664 12.654 1.00 88.62 87 SER A N 1
ATOM 718 C CA . SER A 1 87 ? 3.038 4.383 12.118 1.00 88.62 87 SER A CA 1
ATOM 719 C C . SER A 1 87 ? 3.149 3.780 10.721 1.00 88.62 87 SER A C 1
ATOM 721 O O . SER A 1 87 ? 3.952 4.239 9.911 1.00 88.62 87 SER A O 1
ATOM 723 N N . TYR A 1 88 ? 2.267 2.837 10.403 1.00 93.56 88 TYR A N 1
ATOM 724 C CA . TYR A 1 88 ? 1.969 2.443 9.037 1.00 93.56 88 TYR A CA 1
ATOM 725 C C . TYR A 1 88 ? 1.653 3.670 8.197 1.00 93.56 88 TYR A C 1
ATOM 727 O O . TYR A 1 88 ? 0.954 4.594 8.639 1.00 93.56 88 TYR A O 1
ATOM 735 N N . LEU A 1 89 ? 2.199 3.652 6.986 1.00 95.38 89 LEU A N 1
ATOM 736 C CA . LEU A 1 89 ? 2.187 4.790 6.091 1.00 95.38 89 LEU A CA 1
ATOM 737 C C . LEU A 1 89 ? 0.785 5.062 5.537 1.00 95.38 89 LEU A C 1
ATOM 739 O O . LEU A 1 89 ? 0.007 4.123 5.329 1.00 95.38 89 LEU A O 1
ATOM 743 N N . PRO A 1 90 ? 0.454 6.341 5.293 1.00 95.50 90 PRO A N 1
ATOM 744 C CA . PRO A 1 90 ? -0.808 6.712 4.681 1.00 95.50 90 PRO A CA 1
ATOM 745 C C . PRO A 1 90 ? -0.803 6.417 3.178 1.00 95.50 90 PRO A C 1
ATOM 747 O O . PRO A 1 90 ? 0.240 6.487 2.522 1.00 95.50 90 PRO A O 1
ATOM 750 N N . ILE A 1 91 ? -1.980 6.171 2.606 1.00 96.50 91 ILE A N 1
ATOM 751 C CA . ILE A 1 91 ? -2.176 6.285 1.156 1.00 96.50 91 ILE A CA 1
ATOM 752 C C . ILE A 1 91 ? -2.496 7.736 0.805 1.00 96.50 91 ILE A C 1
ATOM 754 O O . ILE A 1 91 ? -3.385 8.343 1.397 1.00 96.50 91 ILE A O 1
ATOM 758 N N . VAL A 1 92 ? -1.758 8.284 -0.159 1.00 94.56 92 VAL A N 1
ATOM 759 C CA . VAL A 1 92 ? -1.865 9.681 -0.605 1.00 94.56 92 VAL A CA 1
ATOM 760 C C . VAL A 1 92 ? -2.851 9.812 -1.761 1.00 94.56 92 VAL A C 1
ATOM 762 O O . VAL A 1 92 ? -3.666 10.730 -1.786 1.00 94.56 92 VAL A O 1
ATOM 765 N N . LYS A 1 93 ? -2.785 8.892 -2.727 1.00 94.19 93 LYS A N 1
ATOM 766 C CA . LYS A 1 93 ? -3.642 8.893 -3.917 1.00 94.19 93 LYS A CA 1
ATOM 767 C C . LYS A 1 93 ? -3.954 7.461 -4.338 1.00 94.19 93 LYS A C 1
ATOM 769 O O . LYS A 1 93 ? -3.073 6.608 -4.305 1.00 94.19 93 LYS A O 1
ATOM 774 N N . ARG A 1 94 ? -5.185 7.219 -4.787 1.00 94.50 94 ARG A N 1
ATOM 775 C CA . ARG A 1 94 ? -5.547 6.055 -5.603 1.00 94.50 94 ARG A CA 1
ATOM 776 C C . ARG A 1 94 ? -5.560 6.488 -7.066 1.00 94.50 94 ARG A C 1
ATOM 778 O O . ARG A 1 94 ? -6.140 7.528 -7.368 1.00 94.50 94 ARG A O 1
ATOM 785 N N . TYR A 1 95 ? -4.963 5.698 -7.949 1.00 92.31 95 TYR A N 1
ATOM 786 C CA . TYR A 1 95 ? -5.103 5.885 -9.390 1.00 92.31 95 TYR A CA 1
ATOM 787 C C . TYR A 1 95 ? -6.324 5.112 -9.891 1.00 92.31 95 TYR A C 1
ATOM 789 O O . TYR A 1 95 ? -6.436 3.914 -9.635 1.00 92.31 95 TYR A O 1
ATOM 797 N N . LYS A 1 96 ? -7.247 5.786 -10.584 1.00 85.12 96 LYS A N 1
ATOM 798 C CA . LYS A 1 96 ? -8.451 5.173 -11.163 1.00 85.12 96 LYS A CA 1
ATOM 799 C C . LYS A 1 96 ? -8.343 5.075 -12.684 1.00 85.12 96 LYS A C 1
ATOM 801 O O . LYS A 1 96 ? -7.851 5.990 -13.341 1.00 85.12 96 LYS A O 1
ATOM 806 N N . GLY A 1 97 ? -8.890 4.001 -13.255 1.00 76.62 97 GLY A N 1
ATOM 807 C CA . GLY A 1 97 ? -9.026 3.843 -14.707 1.00 76.62 97 GLY A CA 1
ATOM 808 C C . GLY A 1 97 ? -7.703 4.054 -15.451 1.00 76.62 97 GLY A C 1
ATOM 809 O O . GLY A 1 97 ? -6.743 3.325 -15.225 1.00 76.62 97 GLY A O 1
ATOM 810 N N . ASN A 1 98 ? -7.657 5.071 -16.314 1.00 73.88 98 ASN A N 1
ATOM 811 C CA . ASN A 1 98 ? -6.500 5.388 -17.160 1.00 73.88 98 ASN A CA 1
ATOM 812 C C . ASN A 1 98 ? -5.465 6.316 -16.493 1.00 73.88 98 ASN A C 1
ATOM 814 O O . ASN A 1 98 ? -4.491 6.689 -17.134 1.00 73.88 98 ASN A O 1
ATOM 818 N N . GLU A 1 99 ? -5.647 6.720 -15.230 1.00 82.44 99 GLU A N 1
ATOM 819 C CA . GLU A 1 99 ? -4.668 7.579 -14.540 1.00 82.44 99 GLU A CA 1
ATOM 820 C C . GLU A 1 99 ? -3.336 6.871 -14.259 1.00 82.44 99 GLU A C 1
ATOM 822 O O . GLU A 1 99 ? -2.335 7.528 -13.981 1.00 82.44 99 GLU A O 1
ATOM 827 N N . TRP A 1 100 ? -3.331 5.539 -14.285 1.00 77.62 100 TRP A N 1
ATOM 828 C CA . TRP A 1 100 ? -2.125 4.735 -14.193 1.00 77.62 100 TRP A CA 1
ATOM 829 C C . TRP A 1 100 ? -2.055 3.804 -15.396 1.00 77.62 100 TRP A C 1
ATOM 831 O O . TRP A 1 100 ? -2.913 2.940 -15.586 1.00 77.62 100 TRP A O 1
ATOM 841 N N . HIS A 1 101 ? -1.012 3.968 -16.207 1.00 76.88 101 HIS A N 1
ATOM 842 C CA . HIS A 1 101 ? -0.757 3.097 -17.340 1.00 76.88 101 HIS A CA 1
ATOM 843 C C . HIS A 1 101 ? 0.424 2.169 -17.035 1.00 76.88 101 HIS A C 1
ATOM 845 O O . HIS A 1 101 ? 1.555 2.644 -16.930 1.00 76.88 101 HIS A O 1
ATOM 851 N N . PRO A 1 102 ? 0.216 0.834 -16.998 1.00 74.94 102 PRO A N 1
ATOM 852 C CA . PRO A 1 102 ? 1.299 -0.129 -16.791 1.00 74.94 102 PRO A CA 1
ATOM 853 C C . PRO A 1 102 ? 2.479 0.069 -17.750 1.00 74.94 102 PRO A C 1
ATOM 855 O O . PRO A 1 102 ? 3.610 -0.261 -17.414 1.00 74.94 102 PRO A O 1
ATOM 858 N N . LYS A 1 103 ? 2.219 0.616 -18.947 1.00 79.38 103 LYS A N 1
ATOM 859 C CA . LYS A 1 103 ? 3.231 0.909 -19.967 1.00 79.38 103 LYS A CA 1
ATOM 860 C C . LYS A 1 103 ? 4.351 1.814 -19.460 1.00 79.38 103 LYS A C 1
ATOM 862 O O . LYS A 1 103 ? 5.496 1.554 -19.797 1.00 79.38 103 LYS A O 1
ATOM 867 N N . GLU A 1 104 ? 4.042 2.829 -18.655 1.00 77.00 104 GLU A N 1
ATOM 868 C CA . GLU A 1 104 ? 5.062 3.730 -18.099 1.00 77.00 104 GLU A CA 1
ATOM 869 C C . GLU A 1 104 ? 6.003 2.972 -17.164 1.00 77.00 104 GLU A C 1
ATOM 871 O O . GLU A 1 104 ? 7.221 3.112 -17.231 1.00 77.00 104 GLU A O 1
ATOM 876 N N . PHE A 1 105 ? 5.435 2.087 -16.349 1.00 77.06 105 PHE A N 1
ATOM 877 C CA . PHE A 1 105 ? 6.199 1.227 -15.463 1.00 77.06 105 PHE A CA 1
ATOM 878 C C . PHE A 1 105 ? 7.056 0.221 -16.243 1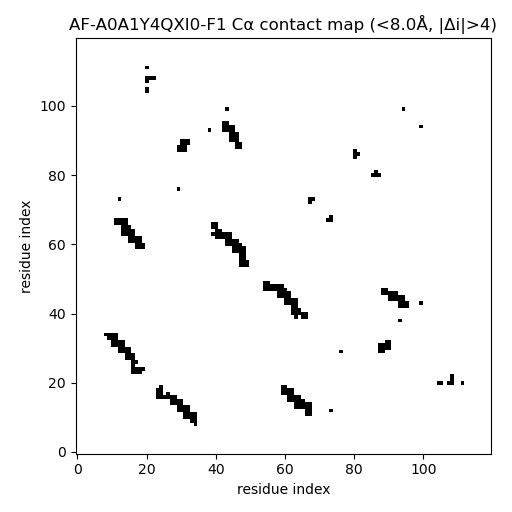.00 77.06 105 PHE A C 1
ATOM 880 O O . PHE A 1 105 ? 8.246 0.103 -15.970 1.00 77.06 105 PHE A O 1
ATOM 887 N N . PHE A 1 106 ? 6.496 -0.449 -17.257 1.00 79.19 106 PHE A N 1
ATOM 888 C CA . PHE A 1 106 ? 7.254 -1.342 -18.144 1.00 79.19 106 PHE A CA 1
ATOM 889 C C . PHE A 1 106 ? 8.395 -0.616 -18.863 1.00 79.19 106 PHE A C 1
ATOM 891 O O . PHE A 1 106 ? 9.485 -1.170 -18.995 1.00 79.19 106 PHE A O 1
ATOM 898 N N . GLU A 1 107 ? 8.168 0.623 -19.296 1.00 84.06 107 GLU A N 1
ATOM 899 C CA . GLU A 1 107 ? 9.204 1.445 -19.914 1.00 84.06 107 GLU A CA 1
ATOM 900 C C . GLU A 1 107 ? 10.332 1.762 -18.928 1.00 84.06 107 GLU A C 1
ATOM 902 O O . GLU A 1 107 ? 11.500 1.617 -19.285 1.00 84.06 107 GLU A O 1
ATOM 907 N N . MET A 1 108 ? 10.007 2.106 -17.675 1.00 82.69 108 MET A N 1
ATOM 908 C CA . MET A 1 108 ? 11.018 2.278 -16.627 1.00 82.69 108 MET A CA 1
ATOM 909 C C . MET A 1 108 ? 11.864 1.016 -16.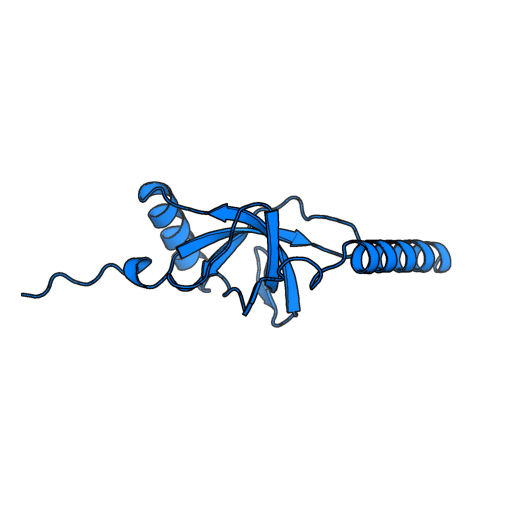436 1.00 82.69 108 MET A C 1
ATOM 911 O O . MET A 1 108 ? 13.087 1.124 -16.352 1.00 82.69 108 MET A O 1
ATOM 915 N N . MET A 1 109 ? 11.241 -0.170 -16.410 1.00 81.88 109 MET A N 1
ATOM 916 C CA . MET A 1 109 ? 11.981 -1.433 -16.280 1.00 81.88 109 MET A CA 1
ATOM 917 C C . MET A 1 109 ? 12.919 -1.652 -17.467 1.00 81.88 109 MET A C 1
ATOM 919 O O . MET A 1 109 ? 14.105 -1.912 -17.285 1.00 81.88 109 MET A O 1
ATOM 923 N N . ARG A 1 110 ? 12.420 -1.438 -18.690 1.00 84.25 110 ARG A N 1
ATOM 924 C CA . ARG A 1 110 ? 13.210 -1.560 -19.921 1.00 84.25 110 ARG A CA 1
ATOM 925 C C . ARG A 1 110 ? 14.414 -0.618 -19.933 1.00 84.25 110 ARG A C 1
ATOM 927 O O . ARG A 1 110 ? 15.495 -0.998 -20.381 1.00 84.25 110 ARG A O 1
ATOM 934 N N . VAL A 1 111 ? 14.234 0.627 -19.490 1.00 86.56 111 VAL A N 1
ATOM 935 C CA . VAL A 1 111 ? 15.327 1.604 -19.379 1.00 86.56 111 VAL A CA 1
ATOM 936 C C . VAL A 1 111 ? 16.348 1.148 -18.337 1.00 86.56 111 VAL A C 1
ATOM 938 O O . VAL A 1 111 ? 17.547 1.217 -18.602 1.00 86.56 111 VAL A O 1
ATOM 941 N N . PHE A 1 112 ? 15.891 0.646 -17.190 1.00 84.50 112 PHE A N 1
ATOM 942 C CA . PHE A 1 112 ? 16.768 0.159 -16.129 1.00 84.50 112 PHE A CA 1
ATOM 943 C C . PHE A 1 112 ? 17.602 -1.055 -16.568 1.00 84.50 112 PHE A C 1
ATOM 945 O O . PHE A 1 112 ? 18.816 -1.050 -16.385 1.00 84.50 112 PHE A O 1
ATOM 952 N N . GLU A 1 113 ? 16.991 -2.043 -17.225 1.00 83.62 113 GLU A N 1
ATOM 953 C CA . GLU A 1 113 ? 17.692 -3.212 -17.780 1.00 83.62 113 GLU A CA 1
ATOM 954 C C . GLU A 1 113 ? 18.778 -2.806 -18.787 1.00 83.62 113 GLU A C 1
ATOM 956 O O . GLU A 1 113 ? 19.916 -3.274 -18.711 1.00 83.62 113 GLU A O 1
ATOM 961 N N . LYS A 1 114 ? 18.460 -1.878 -19.702 1.00 86.62 114 LYS A N 1
ATOM 962 C CA . LYS A 1 114 ? 19.442 -1.330 -20.652 1.00 86.62 114 LYS A CA 1
ATOM 963 C C . LYS A 1 114 ? 20.590 -0.620 -19.944 1.00 86.62 114 LYS A C 1
ATOM 965 O O . LYS A 1 114 ? 21.741 -0.784 -20.337 1.00 86.62 114 LYS A O 1
ATOM 970 N N . TRP A 1 115 ? 20.281 0.167 -18.915 1.00 84.31 115 TRP A N 1
ATOM 971 C CA . TRP A 1 115 ? 21.289 0.872 -18.130 1.00 84.31 115 TRP A CA 1
ATOM 972 C C . TRP A 1 115 ? 22.226 -0.105 -17.408 1.00 84.31 115 TRP A C 1
ATOM 974 O O . TRP A 1 115 ? 23.442 0.057 -17.491 1.00 84.31 115 TRP A O 1
ATOM 984 N N . GLN A 1 116 ? 21.702 -1.171 -16.794 1.00 81.75 116 GLN A N 1
ATOM 985 C CA . GLN A 1 116 ? 22.531 -2.208 -16.170 1.00 81.75 116 GLN A CA 1
ATOM 986 C C . GLN A 1 116 ? 23.454 -2.909 -17.176 1.00 81.75 116 GLN A C 1
ATOM 988 O O . GLN A 1 116 ? 24.623 -3.135 -16.870 1.00 81.75 116 GLN A O 1
ATOM 993 N N . GLY A 1 117 ? 22.961 -3.201 -18.383 1.00 77.19 117 GLY A N 1
ATOM 994 C CA . GLY A 1 117 ? 23.775 -3.781 -19.457 1.00 77.19 117 GLY A CA 1
ATOM 995 C C . GLY A 1 117 ? 24.838 -2.837 -20.035 1.00 77.19 117 GLY A C 1
ATOM 996 O O . GLY A 1 117 ? 25.760 -3.306 -20.687 1.00 77.19 117 GLY A O 1
ATOM 997 N N . SER A 1 118 ? 24.737 -1.524 -19.798 1.00 72.06 118 SER A N 1
ATOM 998 C CA . SER A 1 118 ? 25.699 -0.517 -20.285 1.00 72.06 118 SER A CA 1
ATOM 999 C C . SER A 1 118 ? 26.885 -0.256 -19.347 1.00 72.06 118 SER A C 1
ATOM 1001 O O . SER A 1 118 ? 27.770 0.525 -19.687 1.00 72.06 118 SER A O 1
ATOM 1003 N N . ILE A 1 119 ? 26.886 -0.875 -18.161 1.00 59.75 119 ILE A N 1
ATOM 1004 C CA . ILE A 1 119 ? 27.933 -0.738 -17.130 1.00 59.75 119 ILE A CA 1
ATOM 1005 C C . ILE A 1 119 ? 28.853 -1.982 -17.094 1.00 59.75 119 ILE A C 1
ATOM 1007 O O . ILE A 1 119 ? 29.776 -2.047 -16.284 1.00 59.75 119 ILE A O 1
ATOM 1011 N N . GLN A 1 120 ? 28.628 -2.962 -17.978 1.00 50.72 120 GLN A N 1
ATOM 1012 C CA . GLN A 1 120 ? 29.520 -4.111 -18.199 1.00 50.72 120 GLN A CA 1
ATOM 1013 C C . GLN A 1 120 ? 30.519 -3.824 -19.318 1.00 50.72 120 GLN A C 1
ATOM 1015 O O . GLN A 1 120 ? 31.680 -4.262 -19.166 1.00 50.72 120 GLN A O 1
#

pLDDT: mean 86.0, std 12.49, range [42.78, 97.06]

Organism: NCBI:txid44008

Foldseek 3Di:
DDDPDDPCVFWWKFKWWWQDLQGTDPDIAIATEGPPDDDDQQWKFWWFDDDLQDTDRHITIIGTHGTDDDPVVVVVVVVVCVVSVHDHIYTDDIQDDPSDDVVVSPVSNVVVVVVVVVVD

Nearest PDB structures (foldseek):
  5xxb-assembly1_S  TM=2.718E-01  e=3.798E+00  Toxoplasma gondii
  8pw2-assembly1_A  TM=2.316E-01  e=8.915E+00  Salasvirus phi29

Solvent-accessible surface area (backbone atoms only — not comparable to full-atom values): 7109 Å² total; per-residue (Å²): 134,83,75,82,76,59,80,64,81,61,35,42,46,34,32,26,24,45,52,49,63,88,44,72,51,94,57,81,46,61,32,36,37,50,73,84,62,83,83,54,72,67,38,41,31,35,31,57,40,69,57,102,88,51,78,44,99,41,82,36,41,29,35,32,70,39,74,65,78,52,68,68,61,52,52,52,51,54,54,47,31,66,72,67,76,50,78,58,48,55,64,77,44,74,50,58,84,81,75,56,57,69,64,62,54,53,49,46,24,55,52,49,55,53,53,60,66,71,76,112